Protein AF-A0A843HLQ5-F1 (afdb_monomer)

Secondary structure (DSSP, 8-state):
-HHHHHHHHHHHHHHHHTTSS-HHHHHHHHHHHHHHHHHHHTT--HHHHHHHHHHTT-

Nearest PDB structures (foldseek):
  6vme-assembly2_F  TM=8.296E-01  e=1.078E+00  Homo sapiens
  8tno-assembly1_A  TM=7.114E-01  e=2.671E+00  synthetic construct
  7xge-assembly3_E  TM=7.128E-01  e=3.941E+00  synthetic construct
  4zuy-assembly3_B  TM=6.961E-01  e=9.155E+00  Pseudomonas aeruginosa PAO1

Radius of gyration: 11.35 Å; Cα contacts (8 Å, |Δi|>4): 37; chains: 1; bounding box: 24×14×28 Å

Mean predicted aligned error: 3.06 Å

Structure (mmCIF, N/CA/C/O backbone):
data_AF-A0A843HLQ5-F1
#
_entry.id   AF-A0A843HLQ5-F1
#
loop_
_atom_site.group_PDB
_atom_site.id
_atom_site.type_symbol
_atom_site.label_atom_id
_atom_site.label_alt_id
_atom_site.label_comp_id
_atom_site.label_asym_id
_atom_site.label_entity_id
_atom_site.label_seq_id
_atom_site.pdbx_PDB_ins_code
_atom_site.Cartn_x
_atom_site.Cartn_y
_atom_site.Cartn_z
_atom_site.occupancy
_atom_site.B_iso_or_equiv
_atom_site.auth_seq_id
_atom_site.auth_comp_id
_atom_site.auth_asym_id
_atom_site.auth_atom_id
_atom_site.pdbx_PDB_model_num
ATOM 1 N N . GLY A 1 1 ? 8.340 7.064 -6.451 1.00 61.66 1 GLY A N 1
ATOM 2 C CA . GLY A 1 1 ? 7.707 5.742 -6.581 1.00 61.66 1 GLY A CA 1
ATOM 3 C C . GLY A 1 1 ? 7.589 5.133 -5.209 1.00 61.66 1 GLY A C 1
ATOM 4 O O . GLY A 1 1 ? 6.565 5.325 -4.581 1.00 61.66 1 GLY A O 1
ATOM 5 N N . GLU A 1 2 ? 8.672 4.526 -4.727 1.00 66.38 2 GLU A N 1
ATOM 6 C CA . GLU A 1 2 ? 8.782 3.910 -3.392 1.00 66.38 2 GLU A CA 1
ATOM 7 C C . GLU A 1 2 ? 8.316 4.823 -2.240 1.00 66.38 2 GLU A C 1
ATOM 9 O O . GLU A 1 2 ? 7.459 4.433 -1.454 1.00 66.38 2 GLU A O 1
ATOM 14 N N . ASP A 1 3 ? 8.769 6.082 -2.207 1.00 84.75 3 ASP A N 1
ATOM 15 C CA . ASP A 1 3 ? 8.356 7.052 -1.176 1.00 84.75 3 ASP A CA 1
ATOM 16 C C . ASP A 1 3 ? 6.837 7.333 -1.174 1.00 84.75 3 ASP A C 1
ATOM 18 O O . ASP A 1 3 ? 6.207 7.418 -0.125 1.00 84.75 3 ASP A O 1
ATOM 22 N N . MET A 1 4 ? 6.203 7.368 -2.352 1.00 87.38 4 MET A N 1
ATOM 23 C CA . MET A 1 4 ? 4.752 7.578 -2.448 1.00 87.38 4 MET A CA 1
ATOM 24 C C . MET A 1 4 ? 3.963 6.363 -1.950 1.00 87.38 4 MET A C 1
ATOM 26 O O . MET A 1 4 ? 2.924 6.533 -1.321 1.00 87.38 4 MET A O 1
ATOM 30 N N . VAL A 1 5 ? 4.445 5.140 -2.198 1.00 90.25 5 VAL A N 1
ATOM 31 C CA . VAL A 1 5 ? 3.786 3.918 -1.705 1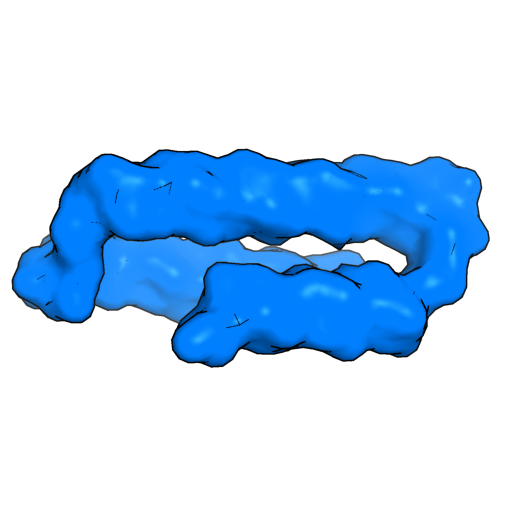.00 90.25 5 VAL A CA 1
ATOM 32 C C . VAL A 1 5 ? 3.842 3.859 -0.176 1.00 90.25 5 VAL A C 1
ATOM 34 O O . VAL A 1 5 ? 2.834 3.564 0.465 1.00 90.25 5 VAL A O 1
ATOM 37 N N . ASN A 1 6 ? 4.981 4.237 0.412 1.00 91.19 6 ASN A N 1
ATOM 38 C CA . ASN A 1 6 ? 5.134 4.338 1.864 1.00 91.19 6 ASN A CA 1
ATOM 39 C C . ASN A 1 6 ? 4.210 5.400 2.479 1.00 91.19 6 ASN A C 1
ATOM 41 O O . ASN A 1 6 ? 3.608 5.151 3.523 1.00 91.19 6 ASN A O 1
ATOM 45 N N . GLN A 1 7 ? 4.051 6.558 1.832 1.00 93.44 7 GLN A N 1
ATOM 46 C CA . GLN A 1 7 ? 3.112 7.593 2.284 1.00 93.44 7 GLN A CA 1
ATOM 47 C C . GLN A 1 7 ? 1.660 7.093 2.257 1.00 93.44 7 GLN A C 1
ATOM 49 O O . GLN A 1 7 ? 0.946 7.231 3.249 1.00 93.44 7 GLN A O 1
ATOM 54 N N . ILE A 1 8 ? 1.241 6.426 1.173 1.00 91.19 8 ILE A N 1
ATOM 55 C CA . ILE A 1 8 ? -0.104 5.833 1.066 1.00 91.19 8 ILE A CA 1
ATOM 56 C C . ILE A 1 8 ? -0.329 4.791 2.172 1.00 91.19 8 ILE A C 1
ATOM 58 O O . ILE A 1 8 ? -1.387 4.778 2.801 1.00 91.19 8 ILE A O 1
ATOM 62 N N . TYR A 1 9 ? 0.667 3.945 2.448 1.00 92.62 9 TYR A N 1
ATOM 63 C CA . TYR A 1 9 ? 0.604 2.970 3.536 1.00 92.62 9 TYR A CA 1
ATOM 64 C C . TYR A 1 9 ? 0.377 3.631 4.902 1.00 92.62 9 TYR A C 1
ATOM 66 O O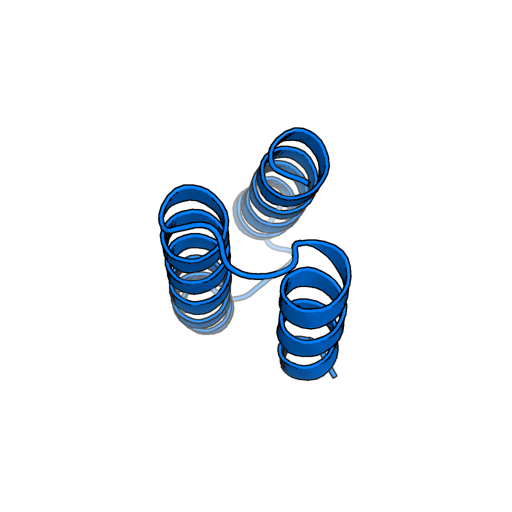 . TYR A 1 9 ? -0.505 3.203 5.653 1.00 92.62 9 TYR A O 1
ATOM 74 N N . GLN A 1 10 ? 1.147 4.673 5.228 1.00 93.81 10 GLN A N 1
ATOM 75 C CA . GLN A 1 10 ? 1.025 5.372 6.509 1.00 93.81 10 GLN A CA 1
ATOM 76 C C . GLN A 1 10 ? -0.348 6.030 6.673 1.00 93.81 10 GLN A C 1
ATOM 78 O O . GLN A 1 10 ? -0.981 5.869 7.718 1.00 93.81 10 GLN A O 1
ATOM 83 N N . ASP A 1 11 ? -0.843 6.698 5.632 1.00 93.75 11 ASP A N 1
ATOM 84 C CA . ASP A 1 11 ? -2.154 7.348 5.646 1.00 93.75 11 ASP A CA 1
ATOM 85 C C . ASP A 1 11 ? -3.295 6.344 5.847 1.00 93.75 11 ASP A C 1
ATOM 87 O O . ASP A 1 11 ? -4.182 6.559 6.677 1.00 93.75 11 ASP A O 1
ATOM 91 N N . VAL A 1 12 ? -3.272 5.226 5.115 1.00 91.56 12 VAL A N 1
ATOM 92 C CA . VAL A 1 12 ? -4.287 4.167 5.225 1.00 91.56 12 VAL A CA 1
ATOM 93 C C . VAL A 1 12 ? -4.255 3.527 6.614 1.00 91.56 12 VAL A C 1
ATOM 95 O O . VAL A 1 12 ? -5.302 3.356 7.238 1.00 91.56 12 VAL A O 1
ATOM 98 N N . SER A 1 13 ? -3.058 3.258 7.138 1.00 92.31 13 SER A N 1
ATOM 99 C CA . SER A 1 13 ? -2.874 2.701 8.483 1.00 92.31 13 SER A CA 1
ATOM 100 C C . SER A 1 13 ? -3.405 3.642 9.566 1.00 92.31 13 SER A C 1
ATOM 102 O O . SER A 1 13 ? -4.112 3.211 10.477 1.00 92.31 13 SER A O 1
ATOM 104 N N . SER A 1 14 ? -3.130 4.944 9.446 1.00 93.94 14 SER A N 1
ATOM 105 C CA . SER A 1 14 ? -3.615 5.968 10.378 1.00 93.94 14 SER A CA 1
ATOM 106 C C . SER A 1 14 ? -5.146 6.025 10.427 1.00 93.94 14 SER A C 1
ATOM 108 O O . SER A 1 14 ? -5.733 6.071 11.508 1.00 93.94 14 SER A O 1
ATOM 110 N N . ARG A 1 15 ? -5.822 5.939 9.273 1.00 90.81 15 ARG A N 1
ATOM 111 C CA . ARG A 1 15 ? -7.296 5.972 9.208 1.00 90.81 15 ARG A CA 1
ATOM 112 C C . ARG A 1 15 ? -7.944 4.831 9.988 1.00 90.81 15 ARG A C 1
ATOM 114 O O . ARG A 1 15 ? -8.933 5.060 10.676 1.00 90.81 15 ARG A O 1
ATOM 121 N N . VAL A 1 16 ? -7.384 3.628 9.925 1.00 91.00 16 VAL A N 1
ATOM 122 C CA . VAL A 1 16 ? -7.892 2.478 10.693 1.00 91.00 16 VAL A CA 1
ATOM 123 C C . VAL A 1 16 ? -7.658 2.658 12.17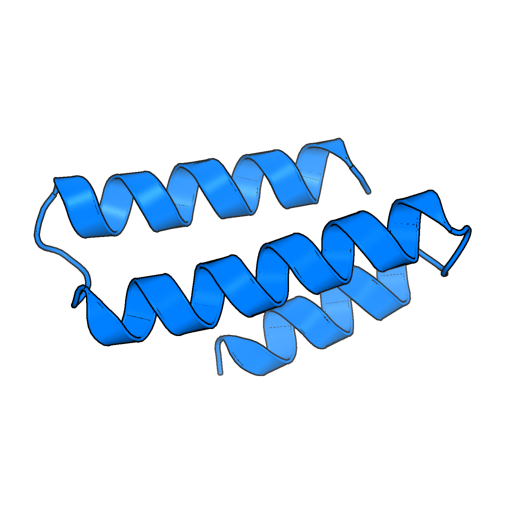9 1.00 91.00 16 VAL A C 1
ATOM 125 O O . VAL A 1 16 ? -8.574 2.457 12.970 1.00 91.00 16 VAL A O 1
ATOM 128 N N . MET A 1 17 ? -6.454 3.090 12.562 1.00 89.50 17 MET A N 1
ATOM 129 C CA . MET A 1 17 ? -6.113 3.341 13.966 1.00 89.50 17 MET A CA 1
ATOM 130 C C . MET A 1 17 ? -7.027 4.402 14.594 1.00 89.50 17 MET A C 1
ATOM 132 O O . MET A 1 17 ? -7.369 4.305 15.769 1.00 89.50 17 MET A O 1
ATOM 136 N N . ASN A 1 18 ? -7.483 5.369 13.797 1.00 94.44 18 ASN A N 1
ATOM 137 C CA . ASN A 1 18 ? -8.426 6.406 14.215 1.00 94.44 18 ASN A CA 1
ATOM 138 C C . ASN A 1 18 ? -9.905 5.976 14.126 1.00 94.44 18 ASN A C 1
ATOM 140 O O . ASN A 1 18 ? -10.790 6.808 14.326 1.00 94.44 18 ASN A O 1
ATOM 144 N N . GLY A 1 19 ? -10.201 4.713 13.791 1.00 91.50 19 GLY A N 1
ATOM 145 C CA . GLY A 1 19 ? -11.568 4.201 13.639 1.00 91.50 19 GLY A CA 1
ATOM 146 C C . GLY A 1 19 ? -12.328 4.773 12.435 1.00 91.50 19 GLY A C 1
ATOM 147 O O . GLY A 1 19 ? -13.553 4.722 12.396 1.00 91.50 19 GLY A O 1
ATOM 148 N N . GLN A 1 20 ? -11.617 5.346 11.460 1.00 92.19 20 GLN A N 1
ATOM 149 C CA . GLN A 1 20 ? -12.177 5.987 10.261 1.00 92.19 20 GLN A CA 1
ATOM 150 C C . GLN A 1 20 ? -12.279 5.027 9.067 1.00 92.19 20 GLN A C 1
ATOM 152 O O . GLN A 1 20 ? -12.717 5.425 7.987 1.00 92.19 20 GLN A O 1
ATOM 157 N N . MET A 1 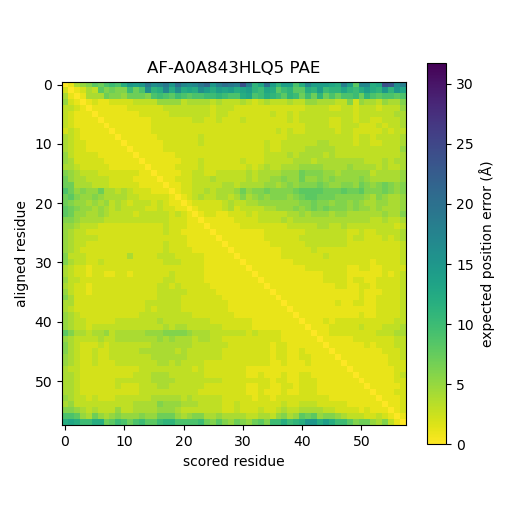21 ? -11.830 3.783 9.231 1.00 90.25 21 MET A N 1
ATOM 158 C CA . MET A 1 21 ? -11.831 2.752 8.201 1.00 90.25 21 MET A CA 1
ATOM 159 C C . MET A 1 21 ? -12.024 1.383 8.849 1.00 90.25 21 MET A C 1
ATOM 161 O O . MET A 1 21 ? -11.453 1.106 9.903 1.00 90.25 21 MET A O 1
ATOM 165 N N . ASP A 1 22 ? -12.827 0.545 8.200 1.00 93.56 22 ASP A N 1
ATOM 166 C CA . ASP A 1 22 ? -13.062 -0.830 8.624 1.00 93.56 22 ASP A CA 1
ATOM 167 C C . ASP A 1 22 ? -11.819 -1.717 8.415 1.00 93.56 22 ASP A C 1
ATOM 169 O O . ASP A 1 22 ? -11.050 -1.527 7.466 1.00 93.56 22 ASP A O 1
ATOM 173 N N . GLY A 1 23 ? -11.628 -2.694 9.305 1.00 90.31 23 GLY A N 1
ATOM 174 C CA . GLY A 1 23 ? -10.474 -3.593 9.282 1.00 90.31 23 GLY A CA 1
ATOM 175 C C . GLY A 1 23 ? -10.401 -4.472 8.030 1.00 90.31 23 GLY A C 1
ATOM 176 O O . GLY A 1 23 ? -9.306 -4.709 7.520 1.00 90.31 23 GLY A O 1
ATOM 177 N N . ASP A 1 24 ? -11.536 -4.898 7.476 1.00 90.88 24 ASP A N 1
ATOM 178 C CA . ASP A 1 24 ? -11.555 -5.734 6.273 1.00 90.88 24 ASP A CA 1
ATOM 179 C C . ASP A 1 24 ? -11.204 -4.906 5.029 1.00 90.88 24 ASP A C 1
ATOM 181 O O . ASP A 1 24 ? -10.444 -5.347 4.160 1.00 90.88 24 ASP A O 1
ATOM 185 N N . ILE A 1 25 ? -11.687 -3.659 4.967 1.00 90.50 25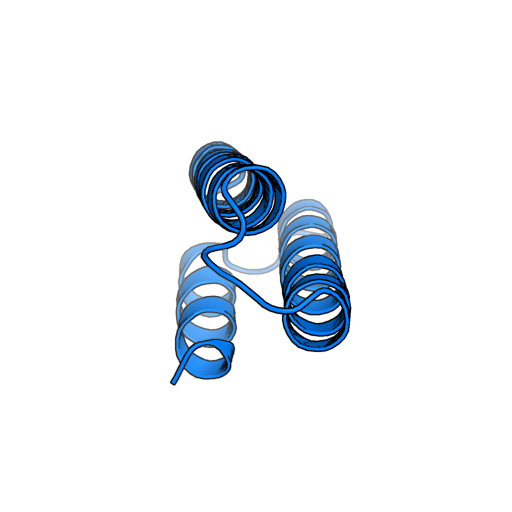 ILE A N 1
ATOM 186 C CA . ILE A 1 25 ? -11.310 -2.700 3.916 1.00 90.50 25 ILE A CA 1
ATOM 187 C C . ILE A 1 25 ? -9.804 -2.429 3.976 1.00 90.50 25 ILE A C 1
ATOM 189 O O . ILE A 1 25 ? -9.123 -2.463 2.951 1.00 90.50 25 ILE A O 1
ATOM 193 N N . TYR A 1 26 ? -9.265 -2.228 5.175 1.00 91.75 26 TYR A N 1
ATOM 194 C CA . TYR A 1 26 ? -7.835 -2.040 5.379 1.00 91.75 26 TYR A CA 1
ATOM 195 C C . TYR A 1 26 ? -6.995 -3.206 4.871 1.00 91.75 26 TYR A C 1
ATOM 197 O O . TYR A 1 26 ? -6.040 -2.983 4.129 1.00 91.75 26 TYR A O 1
ATOM 205 N N . MET A 1 27 ? -7.356 -4.443 5.220 1.00 92.81 27 MET A N 1
ATOM 206 C CA . MET A 1 27 ? -6.600 -5.624 4.797 1.00 92.81 27 MET A CA 1
ATOM 207 C C . MET A 1 27 ? -6.538 -5.746 3.270 1.00 92.81 27 MET A C 1
ATOM 209 O O . MET A 1 27 ? -5.475 -6.048 2.719 1.00 92.81 27 MET A O 1
ATOM 213 N N . ASN A 1 28 ? -7.633 -5.427 2.574 1.00 93.44 28 ASN A N 1
ATOM 214 C CA . ASN A 1 28 ? -7.662 -5.397 1.110 1.00 93.44 28 ASN A CA 1
ATOM 215 C C . ASN A 1 28 ? -6.730 -4.319 0.531 1.00 93.44 28 ASN A C 1
ATOM 217 O O . ASN A 1 28 ? -5.988 -4.578 -0.421 1.00 93.44 28 ASN A O 1
ATOM 221 N N . LEU A 1 29 ? -6.733 -3.121 1.119 1.00 93.38 29 LEU A N 1
ATOM 222 C CA . LEU A 1 29 ? -5.890 -2.010 0.676 1.00 93.38 29 LEU A CA 1
ATOM 223 C C . LEU A 1 29 ? -4.403 -2.270 0.942 1.00 93.38 29 LEU A C 1
ATOM 225 O O . LEU A 1 29 ? -3.578 -2.011 0.068 1.00 93.38 29 LEU A O 1
ATOM 229 N N . ILE A 1 30 ? -4.050 -2.848 2.092 1.00 94.06 30 ILE A N 1
ATOM 230 C CA . ILE A 1 30 ? -2.671 -3.252 2.396 1.00 94.06 30 ILE A CA 1
ATOM 231 C C . ILE A 1 30 ? -2.159 -4.277 1.387 1.00 94.06 30 ILE A C 1
ATOM 233 O O . ILE A 1 30 ? -1.038 -4.136 0.899 1.00 94.06 30 ILE A O 1
ATOM 237 N N . GLY A 1 31 ? -2.980 -5.266 1.022 1.00 95.38 31 GLY A N 1
ATOM 238 C CA . GLY A 1 31 ? -2.621 -6.236 -0.012 1.00 95.38 31 GLY A CA 1
ATOM 239 C C . GLY A 1 31 ? -2.302 -5.566 -1.352 1.00 95.38 31 GLY A C 1
ATOM 240 O O . GLY A 1 31 ? -1.274 -5.855 -1.964 1.00 95.38 31 GLY A O 1
ATOM 241 N N . ALA A 1 32 ? -3.136 -4.613 -1.776 1.00 95.75 32 ALA A N 1
ATOM 242 C CA . ALA A 1 32 ? -2.919 -3.854 -3.006 1.00 95.75 32 ALA A CA 1
ATOM 243 C C . ALA A 1 32 ? -1.647 -2.985 -2.965 1.00 95.75 32 ALA A C 1
ATOM 245 O O . ALA A 1 32 ? -0.904 -2.928 -3.948 1.00 95.75 32 ALA A O 1
ATOM 246 N N . ILE A 1 33 ? -1.379 -2.326 -1.836 1.00 95.50 33 ILE A N 1
ATOM 247 C CA . ILE A 1 33 ? -0.179 -1.505 -1.623 1.00 95.50 33 ILE A CA 1
ATOM 248 C C . ILE A 1 33 ? 1.079 -2.380 -1.676 1.00 95.50 33 ILE A C 1
ATOM 250 O O . ILE A 1 33 ? 2.026 -2.041 -2.385 1.00 95.50 33 ILE A O 1
ATOM 254 N N . ALA A 1 34 ? 1.072 -3.528 -0.992 1.00 95.56 34 ALA A N 1
ATOM 255 C CA . ALA A 1 34 ? 2.197 -4.461 -0.966 1.00 95.56 34 ALA A CA 1
ATOM 256 C C . ALA A 1 34 ? 2.497 -5.048 -2.355 1.00 95.56 34 ALA A C 1
ATOM 258 O O . ALA A 1 34 ? 3.656 -5.123 -2.761 1.00 95.56 34 ALA A O 1
ATOM 259 N N . GLU A 1 35 ? 1.463 -5.414 -3.119 1.00 96.44 35 GLU A N 1
ATOM 260 C CA . GLU A 1 35 ? 1.625 -5.881 -4.500 1.00 96.44 35 GLU A CA 1
ATOM 261 C C . GLU A 1 35 ? 2.234 -4.791 -5.399 1.00 96.44 35 GLU A C 1
ATOM 263 O O . GLU A 1 35 ? 3.108 -5.067 -6.224 1.00 96.44 35 GLU A O 1
ATOM 268 N N . THR A 1 36 ? 1.796 -3.543 -5.221 1.00 95.94 36 THR A N 1
ATOM 269 C CA . THR A 1 36 ? 2.306 -2.386 -5.968 1.00 95.94 36 THR A CA 1
ATOM 270 C C . THR A 1 36 ? 3.783 -2.136 -5.656 1.00 95.94 36 THR A C 1
ATOM 272 O O . THR A 1 36 ? 4.581 -1.984 -6.583 1.00 95.94 36 THR A O 1
ATOM 275 N N . ASP A 1 37 ? 4.164 -2.139 -4.372 1.00 95.62 37 ASP A N 1
ATOM 276 C CA . ASP A 1 37 ? 5.559 -1.995 -3.929 1.00 95.62 37 ASP A CA 1
ATOM 277 C C . ASP A 1 37 ? 6.445 -3.098 -4.517 1.00 95.62 37 ASP A C 1
ATOM 279 O O . ASP A 1 37 ? 7.474 -2.817 -5.133 1.00 95.62 37 ASP A O 1
ATOM 283 N N . PHE A 1 38 ? 5.998 -4.353 -4.415 1.00 96.00 38 PHE A N 1
ATOM 284 C CA . PHE A 1 38 ? 6.707 -5.498 -4.978 1.00 96.00 38 PHE A CA 1
ATOM 285 C C . PHE A 1 38 ? 6.951 -5.332 -6.483 1.00 96.00 38 PHE A C 1
ATOM 287 O O . PHE A 1 38 ? 8.086 -5.441 -6.943 1.00 96.00 38 PHE A O 1
ATOM 294 N N . ARG A 1 39 ? 5.916 -4.991 -7.262 1.00 96.06 39 ARG A N 1
ATOM 295 C CA . ARG A 1 39 ? 6.045 -4.791 -8.715 1.00 96.06 39 ARG A CA 1
ATOM 296 C C . ARG A 1 39 ? 7.017 -3.663 -9.058 1.00 96.06 39 ARG A C 1
ATOM 298 O O . ARG A 1 39 ? 7.788 -3.800 -10.005 1.00 96.06 39 ARG A O 1
ATOM 305 N N . ILE A 1 40 ? 6.993 -2.559 -8.309 1.00 95.62 40 ILE A N 1
ATOM 306 C CA . ILE A 1 40 ? 7.935 -1.445 -8.497 1.00 95.62 40 ILE A CA 1
ATOM 307 C C . ILE A 1 40 ? 9.376 -1.904 -8.243 1.00 95.62 40 ILE A C 1
ATOM 309 O O . ILE A 1 40 ? 10.257 -1.575 -9.039 1.00 95.62 40 ILE A O 1
ATOM 313 N N . ARG A 1 41 ? 9.617 -2.689 -7.185 1.00 94.38 41 ARG A N 1
ATOM 314 C CA . ARG A 1 41 ? 10.944 -3.249 -6.869 1.00 94.38 41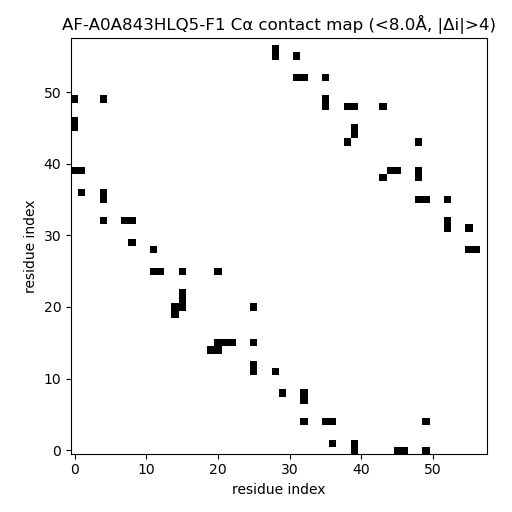 ARG A CA 1
ATOM 315 C C . ARG A 1 41 ? 11.450 -4.217 -7.939 1.00 94.38 41 ARG A C 1
ATOM 317 O O . ARG A 1 41 ? 12.637 -4.204 -8.241 1.00 94.38 41 ARG A O 1
ATOM 324 N N . GLU A 1 42 ? 10.550 -4.960 -8.580 1.00 96.88 42 GLU A N 1
ATOM 325 C CA . GLU A 1 42 ? 10.848 -5.820 -9.739 1.00 96.88 42 GLU A CA 1
ATOM 326 C C . GLU A 1 42 ? 11.052 -5.034 -11.055 1.00 96.88 42 GLU A C 1
ATOM 328 O O . GLU A 1 42 ? 11.209 -5.617 -12.127 1.00 96.88 42 GLU A O 1
ATOM 333 N N . GLY A 1 43 ? 11.052 -3.697 -11.007 1.00 95.50 43 GLY A N 1
ATOM 334 C CA . GLY A 1 43 ? 11.331 -2.835 -12.158 1.00 95.50 43 GLY A CA 1
ATOM 335 C C . GLY A 1 43 ? 10.102 -2.437 -12.978 1.00 95.50 43 GLY A C 1
ATOM 336 O O . GLY A 1 43 ? 10.249 -1.858 -14.058 1.00 95.50 43 GLY A O 1
ATOM 337 N N . ALA A 1 44 ? 8.883 -2.702 -12.494 1.00 96.88 44 ALA A N 1
ATOM 338 C CA . ALA A 1 44 ? 7.680 -2.193 -13.143 1.00 96.88 44 ALA A CA 1
ATOM 339 C C . ALA A 1 44 ? 7.636 -0.658 -13.095 1.00 96.88 44 ALA A C 1
ATOM 341 O O . ALA A 1 44 ? 8.084 -0.025 -12.138 1.00 96.88 44 ALA A O 1
ATOM 342 N N . ASN A 1 45 ? 7.042 -0.047 -14.125 1.00 95.81 45 ASN A N 1
ATOM 343 C CA . ASN A 1 45 ? 6.942 1.407 -14.221 1.00 95.81 45 ASN A CA 1
ATOM 344 C C . ASN A 1 45 ? 6.163 1.988 -13.017 1.00 95.81 45 ASN A C 1
ATOM 346 O O . ASN A 1 45 ? 4.958 1.733 -12.906 1.00 95.81 45 ASN A O 1
ATOM 350 N N . PRO A 1 46 ? 6.792 2.820 -12.162 1.00 94.44 46 PRO A N 1
ATOM 351 C CA . PRO A 1 46 ? 6.151 3.298 -10.940 1.00 94.44 46 PRO A CA 1
ATOM 352 C C . PRO A 1 46 ? 4.900 4.135 -11.180 1.00 94.44 46 PRO A C 1
ATOM 354 O O . PRO A 1 46 ? 3.979 4.089 -10.375 1.00 94.44 46 PRO A O 1
ATOM 357 N N . ARG A 1 47 ? 4.837 4.886 -12.285 1.00 95.38 47 ARG A N 1
ATOM 358 C CA . ARG A 1 47 ? 3.672 5.714 -12.606 1.00 95.38 47 ARG A CA 1
ATOM 359 C C . ARG A 1 47 ? 2.447 4.847 -12.883 1.00 95.38 47 ARG A C 1
ATOM 361 O O . ARG A 1 47 ? 1.411 5.063 -12.272 1.00 95.38 47 ARG A O 1
ATOM 368 N N . ILE A 1 48 ? 2.592 3.844 -13.749 1.00 95.75 48 ILE A N 1
ATOM 369 C CA . ILE A 1 48 ? 1.499 2.922 -14.093 1.00 95.75 48 ILE A CA 1
ATOM 370 C C . ILE A 1 48 ? 1.044 2.144 -12.853 1.00 95.75 48 ILE A C 1
ATOM 372 O O . ILE A 1 48 ? -0.151 1.974 -12.636 1.00 95.75 48 ILE A O 1
ATOM 376 N N . GLN A 1 49 ? 1.985 1.690 -12.021 1.00 96.25 49 GLN A N 1
ATOM 377 C CA . GLN A 1 49 ? 1.659 0.968 -10.790 1.00 96.25 49 GLN A CA 1
ATOM 378 C C . GLN A 1 49 ? 0.909 1.853 -9.783 1.00 96.25 49 GLN A C 1
ATOM 380 O O . GLN A 1 49 ? -0.074 1.408 -9.200 1.00 96.25 49 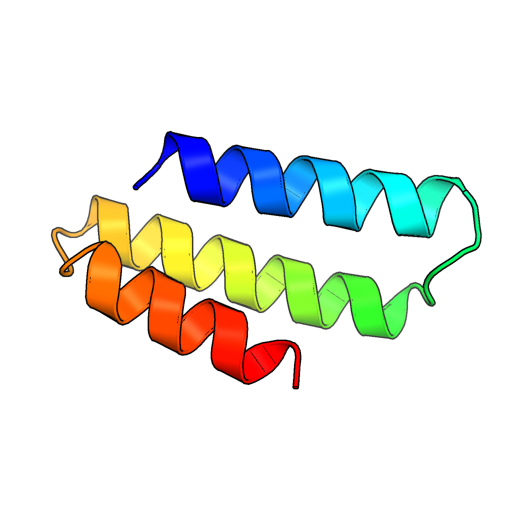GLN A O 1
ATOM 385 N N . LEU A 1 50 ? 1.301 3.122 -9.633 1.00 94.69 50 LEU A N 1
ATOM 386 C CA . LEU A 1 50 ? 0.574 4.079 -8.795 1.00 94.69 50 LEU A CA 1
ATOM 387 C C . LEU A 1 50 ? -0.821 4.403 -9.353 1.00 94.69 50 LEU A C 1
ATOM 389 O O . LEU A 1 50 ? -1.774 4.457 -8.584 1.00 94.69 50 LEU A O 1
ATOM 393 N N . GLU A 1 51 ? -0.974 4.570 -10.669 1.00 95.06 51 GLU A N 1
ATOM 394 C CA . GLU A 1 51 ? -2.287 4.768 -11.306 1.00 95.06 51 GLU A CA 1
ATOM 395 C C . GLU A 1 51 ? -3.207 3.553 -11.077 1.00 95.06 51 GLU A C 1
ATOM 397 O O . GLU A 1 51 ? -4.371 3.712 -10.705 1.00 95.06 51 GLU A O 1
ATOM 402 N N . ALA A 1 52 ? -2.674 2.335 -11.215 1.00 95.25 52 ALA A N 1
ATOM 403 C CA . ALA A 1 52 ? -3.408 1.100 -10.946 1.00 95.25 52 ALA A CA 1
ATOM 404 C C . ALA A 1 52 ? -3.776 0.940 -9.462 1.00 95.25 52 ALA A C 1
ATOM 406 O O . ALA A 1 52 ? -4.871 0.475 -9.147 1.00 95.25 52 ALA A O 1
ATOM 407 N N . LEU A 1 53 ? -2.881 1.335 -8.552 1.00 94.38 53 LEU A N 1
ATOM 408 C CA . LEU A 1 53 ? -3.143 1.341 -7.117 1.00 94.38 53 LEU A CA 1
ATOM 409 C C . LEU A 1 53 ? -4.276 2.318 -6.778 1.00 94.38 53 LEU A C 1
ATOM 411 O O . LEU A 1 53 ? -5.222 1.929 -6.103 1.00 94.38 53 LEU A O 1
ATOM 415 N N . LEU A 1 54 ? -4.231 3.548 -7.300 1.00 91.81 54 LEU A N 1
ATOM 416 C CA . LEU A 1 54 ? -5.279 4.555 -7.098 1.00 91.81 54 LEU A CA 1
ATOM 417 C C . LEU A 1 54 ? -6.649 4.086 -7.603 1.00 91.81 54 LEU A C 1
ATOM 419 O O . LEU A 1 54 ? -7.655 4.326 -6.942 1.00 91.81 54 LEU A O 1
ATOM 423 N N . ALA A 1 55 ? -6.693 3.358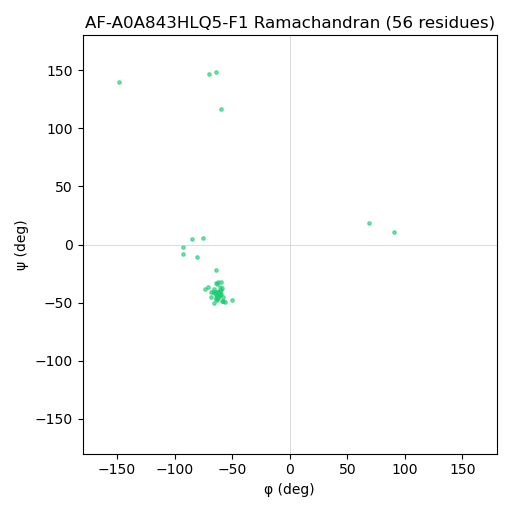 -8.721 1.00 93.69 55 ALA A N 1
ATOM 424 C CA . ALA A 1 55 ? -7.935 2.797 -9.248 1.00 93.69 55 ALA A CA 1
ATOM 425 C C . ALA A 1 55 ? -8.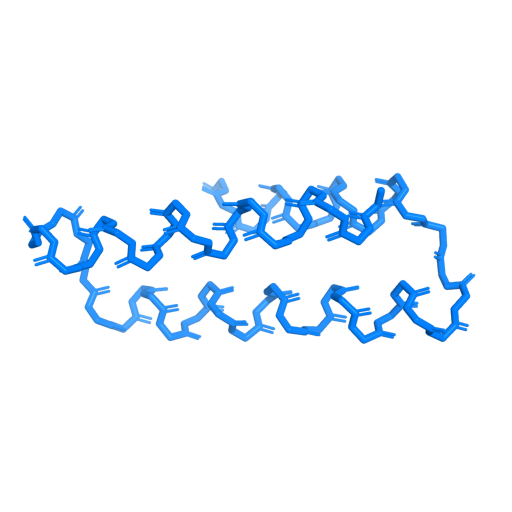592 1.759 -8.318 1.00 93.69 55 ALA A C 1
ATOM 427 O O . ALA A 1 55 ? -9.794 1.546 -8.421 1.00 93.69 55 ALA A O 1
ATOM 428 N N . LYS A 1 56 ? -7.840 1.129 -7.404 1.00 87.31 56 LYS A N 1
ATOM 429 C CA . LYS A 1 56 ? -8.384 0.193 -6.401 1.00 87.31 56 LYS A CA 1
ATOM 430 C C . LYS A 1 56 ? -9.017 0.899 -5.192 1.00 87.31 56 LYS A C 1
ATOM 432 O O . LYS A 1 56 ? -9.647 0.228 -4.382 1.00 87.31 56 LYS A O 1
ATOM 437 N N . PHE A 1 57 ? -8.823 2.213 -5.050 1.00 81.31 57 PHE A N 1
ATOM 438 C CA . PHE A 1 57 ? -9.452 3.030 -4.003 1.00 81.31 57 PHE A CA 1
ATOM 439 C C . PHE A 1 57 ? -10.780 3.672 -4.442 1.00 81.31 57 PHE A C 1
ATOM 441 O O . PHE A 1 57 ? -11.442 4.288 -3.606 1.00 81.31 57 PHE A O 1
ATOM 448 N N . LEU A 1 58 ? -11.132 3.579 -5.731 1.00 74.75 58 LEU A N 1
ATOM 449 C CA . LEU A 1 58 ? -12.397 4.054 -6.306 1.00 74.75 58 LEU A CA 1
ATOM 450 C C . LEU A 1 58 ? -13.487 2.986 -6.175 1.00 74.75 58 LEU A C 1
ATOM 452 O O . LEU A 1 58 ? -14.641 3.386 -5.911 1.00 74.75 58 LEU A O 1
#

Solvent-accessible surface area (backbone atoms only — not comparable to full-atom values): 3347 Å² total; per-residue (Å²): 92,71,68,58,53,54,51,54,51,52,56,57,52,49,34,40,78,70,69,74,43,57,69,70,62,46,55,56,50,52,52,49,52,52,52,40,53,51,43,38,74,75,68,44,62,45,66,63,42,50,54,55,50,55,60,74,75,111

Sequence (58 aa):
GEDMVNQIYQDVSSRVMNGQMDGDIYMNLIGAIAETDFRIREGANPRIQLEALLAKFL

pLDDT: mean 91.76, std 6.49, range [61.66, 96.88]

Foldseek 3Di:
DLVVLVVVLVVLVVCVVVVNDDPVLSVVLVVLSVVLNVCVVVVPDNVVSVVVSVVVVD